Protein AF-A0A4P9Z2D8-F1 (afdb_monomer_lite)

Sequence (102 aa):
LAFQSDSWAAAELACIELRTVFRQTDSGFISILNDIRKGRVTPKAMELLEQCRVPLAERTNSFTGVLPTKLHVTRAQVAEENRSLFEQLPGPTVVYDAIDGP

Radius of gyration: 21.12 Å; chains: 1; bounding box: 39×45×53 Å

Structure (mmCIF, N/CA/C/O backbone):
data_AF-A0A4P9Z2D8-F1
#
_entry.id   AF-A0A4P9Z2D8-F1
#
loop_
_atom_site.group_PDB
_atom_site.id
_atom_site.type_symbol
_atom_site.label_atom_id
_atom_site.label_alt_id
_atom_site.label_comp_id
_atom_site.label_asym_id
_atom_site.label_entity_id
_atom_site.label_seq_id
_atom_site.pdbx_PDB_ins_code
_atom_site.Cartn_x
_atom_site.Cartn_y
_atom_site.Cartn_z
_atom_site.occupancy
_atom_site.B_iso_or_equiv
_atom_site.auth_seq_id
_atom_site.auth_comp_id
_atom_site.auth_asym_id
_atom_site.auth_atom_id
_atom_site.pdbx_PDB_model_num
ATOM 1 N N . LEU A 1 1 ? -0.374 -4.016 -20.212 1.00 77.38 1 LEU A N 1
ATOM 2 C CA . LEU A 1 1 ? 0.293 -3.364 -19.052 1.00 77.38 1 LEU A CA 1
ATOM 3 C C . LEU A 1 1 ? 1.274 -2.319 -19.571 1.00 77.38 1 LEU A C 1
ATOM 5 O O . LEU A 1 1 ? 1.708 -2.464 -20.704 1.00 77.38 1 LEU A O 1
ATOM 9 N N . ALA A 1 2 ? 1.627 -1.294 -18.786 1.00 92.25 2 ALA A N 1
ATOM 10 C CA . ALA A 1 2 ? 2.499 -0.203 -19.253 1.00 92.25 2 ALA A CA 1
ATOM 11 C C . ALA A 1 2 ? 3.806 -0.712 -19.900 1.00 92.25 2 ALA A C 1
ATOM 13 O O . ALA A 1 2 ? 4.100 -0.381 -21.046 1.00 92.25 2 ALA A O 1
ATOM 14 N N . PHE A 1 3 ? 4.505 -1.624 -19.216 1.00 94.06 3 PHE A N 1
ATOM 15 C CA . PHE A 1 3 ? 5.769 -2.224 -19.666 1.00 94.06 3 PHE A CA 1
ATOM 16 C C . PHE A 1 3 ? 5.645 -3.209 -20.846 1.00 94.06 3 PHE A C 1
ATOM 18 O O . PHE A 1 3 ? 6.647 -3.757 -21.287 1.00 94.06 3 PHE A O 1
ATOM 25 N N . GLN A 1 4 ? 4.430 -3.475 -21.333 1.00 96.31 4 GLN A N 1
ATOM 26 C CA . GLN A 1 4 ? 4.168 -4.359 -22.479 1.00 96.31 4 GLN A CA 1
ATOM 27 C C . GLN A 1 4 ? 3.805 -3.581 -23.753 1.00 96.31 4 GLN A C 1
ATOM 29 O O . GLN A 1 4 ? 3.398 -4.194 -24.732 1.00 96.31 4 GLN A O 1
ATOM 34 N N . SER A 1 5 ? 3.856 -2.247 -23.726 1.00 97.06 5 SER A N 1
ATOM 35 C CA . SER A 1 5 ? 3.491 -1.410 -24.874 1.00 97.06 5 SER A CA 1
ATOM 36 C C . SER A 1 5 ? 4.680 -1.152 -25.800 1.00 97.06 5 SER A C 1
ATOM 38 O O . SER A 1 5 ? 5.814 -1.029 -25.335 1.00 97.06 5 SER A O 1
ATOM 40 N N . ASP A 1 6 ? 4.411 -0.977 -27.094 1.00 97.31 6 ASP A N 1
ATOM 41 C CA . ASP A 1 6 ? 5.440 -0.629 -28.085 1.00 97.31 6 ASP A CA 1
ATOM 42 C C . ASP A 1 6 ? 6.117 0.705 -27.757 1.00 97.31 6 ASP A C 1
ATOM 44 O O . ASP A 1 6 ? 7.329 0.847 -27.895 1.00 97.31 6 ASP A O 1
ATOM 48 N N . SER A 1 7 ? 5.353 1.674 -27.243 1.00 97.06 7 SER A N 1
ATOM 49 C CA . SER A 1 7 ? 5.885 2.965 -26.800 1.00 97.06 7 SER A CA 1
ATOM 50 C C . SER A 1 7 ? 6.889 2.822 -25.656 1.00 97.06 7 SER A C 1
ATOM 52 O O . SER A 1 7 ? 7.870 3.556 -25.618 1.00 97.06 7 SER A O 1
ATOM 54 N N . TRP A 1 8 ? 6.674 1.874 -24.736 1.00 96.44 8 TRP A N 1
ATOM 55 C CA . TRP A 1 8 ? 7.631 1.595 -23.663 1.00 96.44 8 TRP A CA 1
ATOM 56 C C . TRP A 1 8 ? 8.931 1.007 -24.214 1.00 96.44 8 TRP A C 1
ATOM 58 O O . TRP A 1 8 ? 10.010 1.399 -23.775 1.00 96.44 8 TRP A O 1
ATOM 68 N N . ALA A 1 9 ? 8.836 0.089 -25.180 1.00 95.62 9 ALA A N 1
ATOM 69 C CA . ALA A 1 9 ? 10.006 -0.499 -25.827 1.00 95.62 9 ALA A CA 1
ATOM 70 C C . ALA A 1 9 ? 10.800 0.552 -26.621 1.00 95.62 9 ALA A C 1
ATOM 72 O O . ALA A 1 9 ? 12.012 0.649 -26.460 1.00 95.62 9 ALA A O 1
ATOM 73 N N . ALA A 1 10 ? 10.110 1.384 -27.405 1.00 97.50 10 ALA A N 1
ATOM 74 C CA . ALA A 1 10 ? 10.718 2.442 -28.211 1.00 97.50 10 ALA A CA 1
ATOM 75 C C . ALA A 1 10 ? 11.365 3.559 -27.375 1.00 97.50 10 ALA A C 1
ATOM 77 O O . ALA A 1 10 ? 12.254 4.252 -27.859 1.00 97.50 10 ALA A O 1
ATOM 78 N N . ALA A 1 11 ? 10.919 3.754 -26.130 1.00 96.81 11 ALA A N 1
ATOM 79 C CA . ALA A 1 11 ? 11.491 4.749 -25.230 1.00 96.81 11 ALA A CA 1
ATOM 80 C C . ALA A 1 11 ? 12.863 4.345 -24.659 1.00 96.81 11 ALA A C 1
ATOM 82 O O . ALA A 1 11 ? 13.516 5.193 -24.054 1.00 96.81 11 ALA A O 1
ATOM 83 N N . GLU A 1 12 ? 13.275 3.076 -24.807 1.00 94.69 12 GLU A N 1
ATOM 84 C CA . GLU A 1 12 ? 14.596 2.556 -24.409 1.00 94.69 12 GLU A CA 1
ATOM 85 C C . GLU A 1 12 ? 15.042 3.009 -23.005 1.00 94.69 12 GLU A C 1
ATOM 87 O O . GLU A 1 12 ? 16.184 3.398 -22.755 1.00 94.69 12 GLU A O 1
ATOM 92 N N . LEU A 1 13 ? 14.099 2.983 -22.059 1.00 95.31 13 LEU A N 1
ATOM 93 C CA . LEU A 1 13 ? 14.309 3.516 -20.718 1.00 95.31 13 LEU A CA 1
ATOM 94 C C . LEU A 1 13 ? 15.375 2.719 -19.956 1.00 95.31 13 LEU A C 1
ATOM 96 O O . LEU A 1 13 ? 15.337 1.487 -19.892 1.00 95.31 13 LEU A O 1
ATOM 100 N N . ALA A 1 14 ? 16.271 3.432 -19.273 1.00 96.19 14 ALA A N 1
ATOM 101 C CA . ALA A 1 14 ? 17.177 2.821 -18.311 1.00 96.19 14 ALA A CA 1
ATOM 102 C C . ALA A 1 14 ? 16.390 2.264 -17.111 1.00 96.19 14 ALA A C 1
ATOM 104 O O . ALA A 1 14 ? 15.610 2.973 -16.473 1.00 96.19 14 ALA A O 1
ATOM 105 N N . CYS A 1 15 ? 16.622 0.994 -16.773 1.00 95.38 15 CYS A N 1
ATOM 106 C CA . CYS A 1 15 ? 15.997 0.350 -15.621 1.00 95.38 15 CYS A CA 1
ATOM 107 C C . CYS A 1 15 ? 16.929 0.410 -14.405 1.00 95.38 15 CYS A C 1
ATOM 109 O O . CYS A 1 15 ? 18.026 -0.148 -14.429 1.00 95.38 15 CYS A O 1
ATOM 111 N N . ILE A 1 16 ? 16.486 1.072 -13.334 1.00 96.94 16 ILE A N 1
ATOM 112 C CA . ILE A 1 16 ? 17.230 1.196 -12.075 1.00 96.94 16 ILE A CA 1
ATOM 113 C C . ILE A 1 16 ? 16.413 0.543 -10.956 1.00 96.94 16 ILE A C 1
ATOM 115 O O . ILE A 1 16 ? 15.292 0.959 -10.669 1.00 96.94 16 ILE A O 1
ATOM 119 N N . GLU A 1 17 ? 16.982 -0.473 -10.303 1.00 95.81 17 GLU A N 1
ATOM 120 C CA . GLU A 1 17 ? 16.362 -1.157 -9.162 1.00 95.81 17 GLU A CA 1
ATOM 121 C C . GLU A 1 17 ? 16.885 -0.585 -7.836 1.00 95.81 17 GLU A C 1
ATOM 123 O O . GLU A 1 17 ? 18.066 -0.715 -7.507 1.00 95.81 17 GLU A O 1
ATOM 128 N N . LEU A 1 18 ? 15.992 -0.008 -7.030 1.00 96.56 18 LEU A N 1
ATOM 129 C CA . LEU A 1 18 ? 16.301 0.361 -5.648 1.00 96.56 18 LEU A CA 1
ATOM 130 C C . LEU A 1 18 ? 16.121 -0.846 -4.724 1.00 96.56 18 LEU A C 1
ATOM 132 O O . LEU A 1 18 ? 15.092 -1.520 -4.758 1.00 96.56 18 LEU A O 1
ATOM 136 N N . ARG A 1 19 ? 17.115 -1.095 -3.866 1.00 94.31 19 ARG A N 1
ATOM 137 C CA . ARG A 1 19 ? 17.135 -2.266 -2.969 1.00 94.31 19 ARG A CA 1
ATOM 138 C C . ARG A 1 19 ? 16.888 -1.939 -1.499 1.00 94.31 19 ARG A C 1
ATOM 140 O O . ARG A 1 19 ? 16.573 -2.838 -0.724 1.00 94.31 19 ARG A O 1
ATOM 147 N N . THR A 1 20 ? 17.013 -0.674 -1.113 1.00 94.44 20 THR A N 1
ATOM 148 C CA . THR A 1 20 ? 16.880 -0.240 0.282 1.00 94.44 20 THR A CA 1
ATOM 149 C C . THR A 1 20 ? 15.429 0.099 0.615 1.00 94.44 20 THR A C 1
ATOM 151 O O . THR A 1 20 ? 14.794 0.886 -0.086 1.00 94.44 20 THR A O 1
ATOM 154 N N . VAL A 1 21 ? 14.912 -0.466 1.710 1.00 95.25 21 VAL A N 1
ATOM 155 C CA . VAL A 1 21 ? 13.584 -0.145 2.252 1.00 95.25 21 VAL A CA 1
ATOM 156 C C . VAL A 1 21 ? 13.725 0.921 3.337 1.00 95.25 21 VAL A C 1
ATOM 158 O O . VAL A 1 21 ? 14.414 0.699 4.325 1.00 95.25 21 VAL A O 1
ATOM 161 N N . PHE A 1 22 ? 13.060 2.065 3.157 1.00 95.25 22 PHE A N 1
ATOM 162 C CA . PHE A 1 22 ? 13.112 3.193 4.102 1.00 95.25 22 PHE A CA 1
ATOM 163 C C . PHE A 1 22 ? 11.872 3.317 4.994 1.00 95.25 22 PHE A C 1
ATOM 165 O O . PHE A 1 22 ? 11.940 3.904 6.067 1.00 95.25 22 PHE A O 1
ATOM 172 N N . ARG A 1 23 ? 10.719 2.798 4.551 1.00 94.81 23 ARG A N 1
ATOM 173 C CA . ARG A 1 23 ? 9.436 2.974 5.255 1.00 94.81 23 ARG A CA 1
ATOM 174 C C . ARG A 1 23 ? 9.373 2.180 6.560 1.00 94.81 23 ARG A C 1
ATOM 176 O O . ARG A 1 23 ? 8.749 2.631 7.513 1.00 94.81 23 ARG A O 1
ATOM 183 N N . GLN A 1 24 ? 9.971 0.995 6.582 1.00 93.44 24 GLN A N 1
ATOM 184 C CA . GLN A 1 24 ? 10.013 0.113 7.741 1.00 93.44 24 GLN A CA 1
ATOM 185 C C . GLN A 1 24 ? 11.452 -0.013 8.224 1.00 93.44 24 GLN A C 1
ATOM 187 O O . GLN A 1 24 ? 12.356 -0.189 7.413 1.00 93.44 24 GLN A O 1
ATOM 192 N N . THR A 1 25 ? 11.652 0.053 9.536 1.00 92.94 25 THR A N 1
ATOM 193 C CA . THR A 1 25 ? 12.965 -0.133 10.171 1.00 92.94 25 THR A CA 1
ATOM 194 C C . THR A 1 25 ? 13.166 -1.557 10.691 1.00 92.94 25 THR A C 1
ATOM 196 O O . THR A 1 25 ? 14.304 -2.004 10.810 1.00 92.94 25 THR A O 1
ATOM 199 N N . ASP A 1 26 ? 12.080 -2.289 10.967 1.00 92.94 26 ASP A N 1
ATOM 200 C CA . ASP A 1 26 ? 12.141 -3.670 11.447 1.00 92.94 26 ASP A CA 1
ATOM 201 C C . ASP A 1 26 ? 12.561 -4.641 10.333 1.00 92.94 26 ASP A C 1
ATOM 203 O O . ASP A 1 26 ? 11.854 -4.840 9.340 1.00 92.94 26 ASP A O 1
ATOM 207 N N . SER A 1 27 ? 13.724 -5.267 10.507 1.00 90.62 27 SER A N 1
ATOM 208 C CA . SER A 1 27 ? 14.328 -6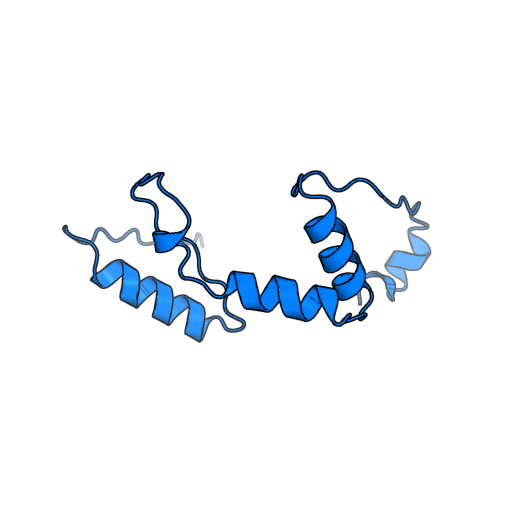.148 9.505 1.00 90.62 27 SER A CA 1
ATOM 209 C C . SER A 1 27 ? 13.526 -7.434 9.279 1.00 90.62 27 SER A C 1
ATOM 211 O O . SER A 1 27 ? 13.477 -7.937 8.151 1.00 90.62 27 SER A O 1
ATOM 213 N N . GLY A 1 28 ? 12.847 -7.944 10.313 1.00 90.69 28 GLY A N 1
ATOM 214 C CA . GLY A 1 28 ? 11.964 -9.105 10.209 1.00 90.69 28 GLY A CA 1
ATOM 215 C C . GLY A 1 28 ? 10.774 -8.829 9.291 1.00 90.69 28 GLY A C 1
ATOM 216 O O . GLY A 1 28 ? 10.495 -9.604 8.372 1.00 90.69 28 GLY A O 1
ATOM 217 N N . PHE A 1 29 ? 10.127 -7.683 9.483 1.00 91.88 29 PHE A N 1
ATOM 218 C CA . PHE A 1 29 ? 8.994 -7.230 8.692 1.00 91.88 29 PHE A CA 1
ATOM 219 C C . PHE A 1 29 ? 9.399 -6.904 7.253 1.00 91.88 29 PHE A C 1
ATOM 221 O O . PHE A 1 29 ? 8.722 -7.325 6.315 1.00 91.88 29 PHE A O 1
ATOM 228 N N . ILE A 1 30 ? 10.551 -6.252 7.051 1.00 94.25 30 ILE A N 1
ATOM 229 C CA . ILE A 1 30 ? 11.116 -6.011 5.713 1.00 94.25 30 ILE A CA 1
ATOM 230 C C . ILE A 1 30 ? 11.314 -7.330 4.955 1.00 94.25 30 ILE A C 1
ATOM 232 O O . ILE A 1 30 ? 10.993 -7.414 3.766 1.00 94.25 30 ILE A O 1
ATOM 236 N N . SER A 1 31 ? 11.834 -8.364 5.623 1.00 93.06 31 SER A N 1
ATOM 237 C CA . SER A 1 31 ? 12.046 -9.678 5.007 1.00 93.06 31 SER A CA 1
ATOM 238 C C . SER A 1 31 ? 10.728 -10.307 4.556 1.00 93.06 31 SER A C 1
ATOM 240 O O . SER A 1 31 ? 10.605 -10.724 3.406 1.00 93.06 31 SER A O 1
ATOM 242 N N . ILE A 1 32 ? 9.730 -10.341 5.441 1.00 94.75 32 ILE A N 1
ATOM 243 C CA . ILE A 1 32 ? 8.426 -10.953 5.162 1.00 94.75 32 ILE A CA 1
ATOM 244 C C . ILE A 1 32 ? 7.681 -10.207 4.050 1.00 94.75 32 ILE A C 1
ATOM 246 O O . ILE A 1 32 ? 7.166 -10.839 3.129 1.00 94.75 32 ILE A O 1
ATOM 250 N N . LEU A 1 33 ? 7.672 -8.870 4.067 1.00 94.31 33 LEU A N 1
ATOM 251 C CA . LEU A 1 33 ? 7.043 -8.075 3.006 1.00 94.31 33 LEU A CA 1
ATOM 252 C C . LEU A 1 33 ? 7.710 -8.307 1.641 1.00 94.31 33 LEU A C 1
ATOM 254 O O . LEU A 1 33 ? 7.026 -8.370 0.618 1.00 94.31 33 LEU A O 1
ATOM 258 N N . ASN A 1 34 ? 9.034 -8.482 1.608 1.00 94.12 34 ASN A N 1
ATOM 259 C CA . ASN A 1 34 ? 9.753 -8.824 0.381 1.00 94.12 34 ASN A CA 1
ATOM 260 C C . ASN A 1 34 ? 9.441 -10.236 -0.131 1.00 94.12 34 ASN A C 1
ATOM 262 O O . ASN A 1 34 ? 9.432 -10.442 -1.347 1.00 94.12 34 ASN A O 1
ATOM 266 N N . ASP A 1 35 ? 9.192 -11.197 0.757 1.00 94.31 35 ASP A N 1
ATOM 267 C CA . ASP A 1 35 ? 8.749 -12.537 0.371 1.00 94.31 35 ASP A CA 1
ATOM 268 C C . ASP A 1 35 ? 7.331 -12.514 -0.203 1.00 94.31 35 ASP A C 1
ATOM 270 O O . ASP A 1 35 ? 7.119 -13.031 -1.303 1.00 94.31 35 ASP A O 1
ATOM 274 N N . ILE A 1 36 ? 6.402 -11.814 0.453 1.00 94.38 36 ILE A N 1
ATOM 275 C CA . ILE A 1 36 ? 5.025 -11.632 -0.029 1.00 94.38 36 ILE A CA 1
ATOM 276 C C . ILE A 1 36 ? 5.017 -10.954 -1.404 1.00 94.38 36 ILE A C 1
ATOM 278 O O . ILE A 1 36 ? 4.332 -11.420 -2.312 1.00 94.38 36 ILE A O 1
ATOM 282 N N . ARG A 1 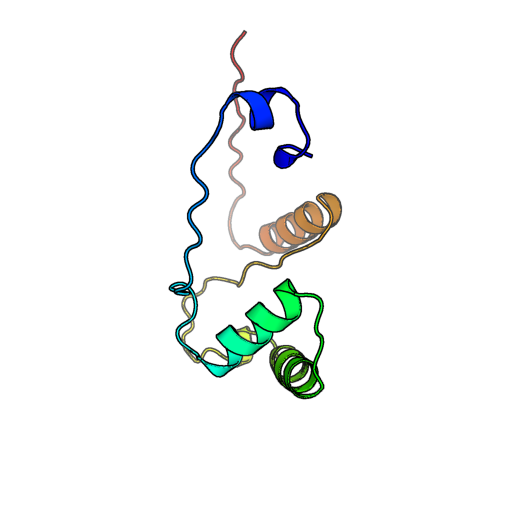37 ? 5.842 -9.915 -1.611 1.00 94.81 37 ARG A N 1
ATOM 283 C CA . ARG A 1 37 ? 6.013 -9.248 -2.917 1.00 94.81 37 ARG A CA 1
ATOM 284 C C . ARG A 1 37 ? 6.407 -10.222 -4.033 1.00 94.81 37 ARG A C 1
ATOM 286 O O . ARG A 1 37 ? 6.049 -10.009 -5.186 1.00 94.81 37 ARG A O 1
ATOM 293 N N . LYS A 1 38 ? 7.161 -11.272 -3.698 1.00 95.25 38 LYS A N 1
ATOM 294 C CA . LYS A 1 38 ? 7.609 -12.325 -4.623 1.00 95.25 38 LYS A CA 1
ATOM 295 C C . LYS A 1 38 ? 6.638 -13.513 -4.691 1.00 95.25 38 LYS A C 1
ATOM 297 O O . LYS A 1 38 ? 6.971 -14.517 -5.310 1.00 95.25 38 LYS A O 1
ATOM 302 N N . GLY A 1 39 ? 5.475 -13.428 -4.041 1.00 94.62 39 GLY A N 1
ATOM 303 C CA . GLY A 1 39 ? 4.487 -14.506 -3.979 1.00 94.62 39 GLY A CA 1
ATOM 304 C C . GLY A 1 39 ? 4.875 -15.662 -3.053 1.00 94.62 39 GLY A C 1
ATOM 305 O O . GLY A 1 39 ? 4.327 -16.753 -3.180 1.00 94.62 39 GLY A O 1
ATOM 306 N N . ARG A 1 40 ? 5.826 -15.460 -2.132 1.00 95.19 40 ARG A N 1
ATOM 307 C CA . ARG A 1 40 ? 6.270 -16.482 -1.175 1.00 95.19 40 ARG A CA 1
ATOM 308 C C . ARG A 1 40 ? 5.632 -16.238 0.185 1.00 95.19 40 ARG A C 1
ATOM 310 O O . ARG A 1 40 ? 5.907 -15.230 0.829 1.00 95.19 40 ARG A O 1
ATOM 317 N N . VAL A 1 41 ? 4.817 -17.185 0.640 1.00 90.94 41 VAL A N 1
ATOM 318 C CA . VAL A 1 41 ? 4.195 -17.147 1.969 1.00 90.94 41 VAL A CA 1
ATOM 319 C C . VAL A 1 41 ? 4.858 -18.204 2.843 1.00 90.94 41 VAL A C 1
ATOM 321 O O . VAL A 1 41 ? 4.607 -19.397 2.697 1.00 90.94 41 VAL A O 1
ATOM 324 N N . THR A 1 42 ? 5.761 -17.767 3.719 1.00 91.06 42 THR A N 1
ATOM 325 C CA . THR A 1 42 ? 6.471 -18.663 4.640 1.00 91.06 42 THR A CA 1
ATOM 326 C C . THR A 1 42 ? 5.662 -18.866 5.928 1.00 91.06 42 THR A C 1
ATOM 328 O O . THR A 1 42 ? 4.885 -17.986 6.303 1.00 91.06 42 THR A O 1
ATOM 331 N N . PRO A 1 43 ? 5.858 -19.973 6.668 1.00 93.00 43 PRO A N 1
ATOM 332 C CA . PRO A 1 43 ? 5.214 -20.159 7.972 1.00 93.00 43 PRO A CA 1
ATOM 333 C C . PRO A 1 43 ? 5.497 -19.003 8.944 1.00 93.00 43 PRO A C 1
ATOM 335 O O . PRO A 1 43 ? 4.593 -18.520 9.615 1.00 93.00 43 PRO A O 1
ATOM 338 N N . LYS A 1 44 ? 6.732 -18.485 8.930 1.00 88.00 44 LYS A N 1
ATOM 339 C CA . LYS A 1 44 ? 7.145 -17.316 9.718 1.00 88.00 44 LYS A CA 1
ATOM 340 C C . LYS A 1 44 ? 6.389 -16.042 9.325 1.00 88.00 44 LYS A C 1
ATOM 342 O O . LYS A 1 44 ? 6.052 -15.240 10.190 1.00 88.00 44 LYS A O 1
ATOM 347 N N . ALA A 1 45 ? 6.126 -15.845 8.030 1.00 90.50 45 ALA A N 1
ATOM 348 C CA . ALA A 1 45 ? 5.307 -14.731 7.562 1.00 90.50 45 ALA A CA 1
ATOM 349 C C . ALA A 1 45 ? 3.877 -14.830 8.106 1.00 90.50 45 ALA A C 1
ATOM 351 O O . ALA A 1 45 ? 3.354 -13.842 8.609 1.00 90.50 45 ALA A O 1
ATOM 352 N N . MET A 1 46 ? 3.274 -16.020 8.050 1.00 92.69 46 MET A N 1
ATOM 353 C CA . MET A 1 46 ? 1.924 -16.255 8.569 1.00 92.69 46 MET A CA 1
ATOM 354 C C . MET A 1 46 ? 1.833 -16.021 10.076 1.00 92.69 46 MET A C 1
ATOM 356 O O . MET A 1 46 ? 0.931 -15.322 10.524 1.00 92.69 46 MET A O 1
ATOM 360 N N . GLU A 1 47 ? 2.782 -16.554 10.846 1.00 91.88 47 GLU A N 1
ATOM 361 C CA . GLU A 1 47 ? 2.834 -16.368 12.297 1.00 91.88 47 GLU A CA 1
ATOM 362 C C . GLU A 1 47 ? 2.908 -14.883 12.674 1.00 91.88 47 GLU A C 1
ATOM 364 O O . GLU A 1 47 ? 2.138 -14.411 13.510 1.00 91.88 47 GLU A O 1
ATOM 369 N N . LEU A 1 48 ? 3.786 -14.122 12.014 1.00 89.06 48 LEU A N 1
ATOM 370 C CA . LEU A 1 48 ? 3.925 -12.696 12.292 1.00 89.06 48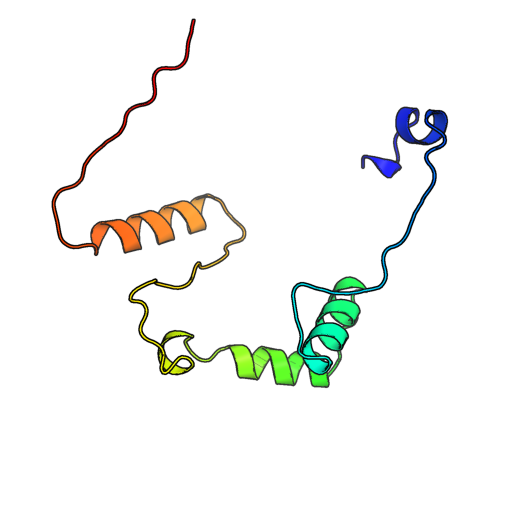 LEU A CA 1
ATOM 371 C C . LEU A 1 48 ? 2.670 -11.909 11.889 1.00 89.06 48 LEU A C 1
ATOM 373 O O . LEU A 1 48 ? 2.234 -11.032 12.631 1.00 89.06 48 LEU A O 1
ATOM 377 N N . LEU A 1 49 ? 2.065 -12.220 10.738 1.00 90.25 49 LEU A N 1
ATOM 378 C CA . LEU A 1 49 ? 0.827 -11.567 10.302 1.00 90.25 49 LEU A CA 1
ATOM 379 C C . LEU A 1 49 ? -0.343 -11.857 11.250 1.00 90.25 49 LEU A C 1
ATOM 381 O O . LEU A 1 49 ? -1.145 -10.961 11.510 1.00 90.25 49 LEU A O 1
ATOM 385 N N . GLU A 1 50 ? -0.424 -13.065 11.808 1.00 91.25 50 GLU A N 1
ATOM 386 C CA . GLU A 1 50 ? -1.454 -13.416 12.789 1.00 91.25 50 GLU A CA 1
ATOM 387 C C . GLU A 1 50 ? -1.293 -12.595 14.078 1.00 91.25 50 GLU A C 1
ATOM 389 O O . GLU A 1 50 ? -2.269 -12.060 14.606 1.00 91.25 50 GLU A O 1
ATOM 394 N N . GLN A 1 51 ? -0.054 -12.373 14.529 1.00 88.12 51 GLN A N 1
ATOM 395 C CA . GLN A 1 51 ? 0.231 -11.499 15.673 1.00 88.12 51 GLN A CA 1
ATOM 396 C C . GLN A 1 51 ? -0.202 -10.042 15.430 1.00 88.12 51 GLN A C 1
ATOM 398 O O . GLN A 1 51 ? -0.484 -9.316 16.387 1.00 88.12 51 GLN A O 1
ATOM 403 N N . CYS A 1 52 ? -0.283 -9.593 14.173 1.00 87.44 52 CYS A N 1
ATOM 404 C CA . CYS A 1 52 ? -0.742 -8.249 13.814 1.00 87.44 52 CYS A CA 1
ATOM 405 C C . CYS A 1 52 ? -2.267 -8.061 13.890 1.00 87.44 52 CYS A C 1
ATOM 407 O O . CYS A 1 52 ? -2.725 -6.933 13.729 1.00 87.44 52 CYS A O 1
ATOM 409 N N . ARG A 1 53 ? -3.062 -9.110 14.144 1.00 85.94 53 ARG A N 1
ATOM 410 C CA . ARG A 1 53 ? -4.537 -9.015 14.190 1.00 85.94 53 ARG A CA 1
ATOM 411 C C . ARG A 1 53 ? -5.093 -8.338 15.445 1.00 85.94 53 ARG A C 1
ATOM 413 O O . ARG A 1 53 ? -6.293 -8.082 15.510 1.00 85.94 53 ARG A O 1
ATOM 420 N N . VAL A 1 54 ? -4.243 -8.048 16.427 1.00 77.69 54 VAL A N 1
ATOM 421 C CA . VAL A 1 54 ? -4.626 -7.336 17.656 1.00 77.69 54 VAL A CA 1
ATOM 422 C C . VAL A 1 54 ? -5.072 -5.904 17.316 1.00 77.69 54 VAL A C 1
ATOM 424 O O . VAL A 1 54 ? -4.375 -5.240 16.540 1.00 77.69 54 VAL A O 1
ATOM 427 N N . PRO A 1 55 ? -6.184 -5.395 17.889 1.00 73.81 55 PRO A N 1
ATOM 428 C CA . PRO A 1 55 ? -6.631 -4.026 17.664 1.00 73.81 55 PRO A CA 1
ATOM 429 C C . PRO A 1 55 ? -5.514 -3.011 17.923 1.00 73.81 55 PRO A C 1
ATOM 431 O O . PRO A 1 55 ? -4.877 -3.006 18.974 1.00 73.81 55 PRO A O 1
ATOM 434 N N . LEU A 1 56 ? -5.275 -2.117 16.962 1.00 72.81 56 LEU A N 1
ATOM 435 C CA . LEU A 1 56 ? -4.211 -1.108 17.055 1.00 72.81 56 LEU A CA 1
ATOM 436 C C . LEU A 1 56 ? -4.362 -0.199 18.285 1.00 72.81 56 LEU A C 1
ATOM 438 O O . LEU A 1 56 ? -3.355 0.195 18.867 1.00 72.81 56 LEU A O 1
ATOM 442 N N . ALA A 1 57 ? -5.603 0.060 18.715 1.00 62.66 57 ALA A N 1
ATOM 443 C CA . ALA A 1 57 ? -5.911 0.815 19.929 1.00 62.66 57 ALA A CA 1
ATOM 444 C C . ALA A 1 57 ? -5.320 0.184 21.205 1.00 62.66 57 ALA A C 1
ATOM 446 O O . ALA A 1 57 ? -4.999 0.901 22.145 1.00 62.66 57 ALA A O 1
ATOM 447 N N . GLU A 1 58 ? -5.126 -1.137 21.226 1.00 58.03 58 GLU A N 1
ATOM 448 C CA . GLU A 1 58 ? -4.539 -1.871 22.355 1.00 58.03 58 GLU A CA 1
ATOM 449 C C . GLU A 1 58 ? -3.002 -1.910 22.294 1.00 58.03 58 GLU A C 1
ATOM 451 O O . GLU A 1 58 ? -2.344 -2.223 23.284 1.00 58.03 58 GLU A O 1
ATOM 456 N N . ARG A 1 59 ? -2.405 -1.597 21.135 1.00 55.44 59 ARG A N 1
ATOM 457 C CA . ARG A 1 59 ? -0.954 -1.701 20.904 1.00 55.44 59 ARG A CA 1
ATOM 458 C C . ARG A 1 59 ? -0.188 -0.408 21.150 1.00 55.44 59 ARG A C 1
ATOM 460 O O . ARG A 1 59 ? 1.019 -0.455 21.384 1.00 55.44 59 ARG A O 1
ATOM 467 N N . THR A 1 60 ? -0.847 0.743 21.087 1.00 54.25 60 THR A N 1
ATOM 468 C CA . THR A 1 60 ? -0.200 2.041 21.291 1.00 54.25 60 THR A CA 1
ATOM 469 C C . THR A 1 60 ? -0.631 2.648 22.622 1.00 54.25 60 THR A C 1
ATOM 471 O O . THR A 1 60 ? -1.707 3.227 22.714 1.00 54.25 60 THR A O 1
ATOM 474 N N . ASN A 1 61 ? 0.262 2.656 23.619 1.00 50.75 61 ASN A N 1
ATOM 475 C CA . ASN A 1 61 ? 0.145 3.493 24.833 1.00 50.75 61 ASN A CA 1
ATOM 476 C C . ASN A 1 61 ? 0.256 5.012 24.536 1.00 50.75 61 ASN A C 1
ATOM 478 O O . ASN A 1 61 ? 0.493 5.819 25.431 1.00 50.75 61 ASN A O 1
ATOM 482 N N . SER A 1 62 ? 0.137 5.411 23.268 1.00 51.53 62 SER A N 1
ATOM 483 C CA . SER A 1 62 ? 0.249 6.778 22.772 1.00 51.53 62 SER A CA 1
ATOM 484 C C . SER A 1 62 ? -1.092 7.159 22.158 1.00 51.53 62 SER A C 1
ATOM 486 O O . SER A 1 62 ? -1.380 6.883 20.996 1.00 51.53 62 SER A O 1
ATOM 488 N N . PHE A 1 63 ? -1.951 7.735 22.991 1.00 51.12 63 PHE A N 1
ATOM 489 C CA . PHE A 1 63 ? -3.274 8.197 22.598 1.00 51.12 63 PHE A CA 1
ATOM 490 C C . PHE A 1 63 ? -3.129 9.571 21.928 1.00 51.12 63 PHE A C 1
ATOM 492 O O . PHE A 1 63 ? -3.196 10.603 22.588 1.00 51.12 63 PHE A O 1
ATOM 499 N N . THR A 1 64 ? -2.880 9.609 20.617 1.00 62.16 64 THR A N 1
ATOM 500 C CA . THR A 1 64 ? -2.883 10.877 19.856 1.00 62.16 64 THR A CA 1
ATOM 501 C C . THR A 1 64 ? -4.297 11.326 19.469 1.00 62.16 64 THR A C 1
ATOM 503 O O . THR A 1 64 ? -4.458 12.380 18.864 1.00 62.16 64 THR A O 1
ATOM 506 N N . GLY A 1 65 ? -5.328 10.531 19.792 1.00 68.81 65 GLY A N 1
ATOM 507 C CA . GLY A 1 65 ? -6.718 10.778 19.392 1.00 68.81 65 GLY A CA 1
ATOM 508 C C . GLY A 1 65 ? -7.003 10.511 17.908 1.00 68.81 65 GLY A C 1
ATOM 509 O O . GLY A 1 65 ? -8.145 10.640 17.477 1.00 68.81 65 GLY A O 1
ATOM 510 N N . VAL A 1 66 ? -5.994 10.114 17.124 1.00 78.62 66 VAL A N 1
ATOM 511 C CA . VAL A 1 66 ? -6.142 9.798 15.699 1.00 78.62 66 VAL A CA 1
ATOM 512 C C . VAL A 1 66 ? -6.479 8.320 15.533 1.00 78.62 66 VAL A C 1
ATOM 514 O O . VAL A 1 66 ? -5.689 7.447 15.897 1.00 78.62 66 VAL A O 1
ATOM 517 N N . LEU A 1 67 ? -7.647 8.036 14.956 1.00 82.25 67 LEU A N 1
ATOM 518 C CA . LEU A 1 67 ? -8.046 6.672 14.621 1.00 82.25 67 LEU A CA 1
ATOM 519 C C . LEU A 1 67 ? -7.213 6.132 13.440 1.00 82.25 67 LEU A C 1
ATOM 521 O O . LEU A 1 67 ? -6.980 6.861 12.472 1.00 82.25 67 LEU A O 1
ATOM 525 N N . PRO A 1 68 ? -6.778 4.859 13.476 1.00 85.44 68 PRO A N 1
ATOM 526 C CA . PRO A 1 68 ? -6.067 4.247 12.360 1.00 85.44 68 PRO A CA 1
ATOM 527 C C . PRO A 1 68 ? -6.923 4.144 11.093 1.00 85.44 68 PRO A C 1
ATOM 529 O O . PRO A 1 68 ? -8.101 3.793 11.146 1.00 85.44 68 PRO A O 1
ATOM 532 N N . THR A 1 69 ? -6.304 4.355 9.931 1.00 89.12 69 THR A N 1
ATOM 533 C CA . THR A 1 69 ? -6.948 4.132 8.630 1.00 89.12 69 THR A CA 1
ATOM 534 C C . THR A 1 69 ? -7.131 2.639 8.356 1.00 89.12 69 THR A C 1
ATOM 536 O O . THR A 1 69 ? -6.167 1.872 8.413 1.00 89.12 69 THR A O 1
ATOM 539 N N . LYS A 1 70 ? -8.347 2.229 7.981 1.00 91.31 70 LYS A N 1
ATOM 540 C CA . LYS A 1 70 ? -8.625 0.879 7.472 1.00 91.31 70 LYS A CA 1
A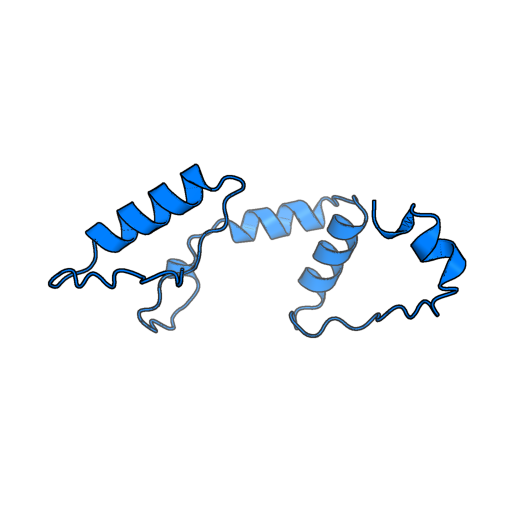TOM 541 C C . LYS A 1 70 ? -8.570 0.853 5.947 1.00 91.31 70 LYS A C 1
ATOM 543 O O . LYS A 1 70 ? -9.085 1.744 5.276 1.00 91.31 70 LYS A O 1
ATOM 548 N N . LEU A 1 71 ? -7.931 -0.177 5.397 1.00 94.88 71 LEU A N 1
ATOM 549 C CA . LEU A 1 71 ? -7.801 -0.375 3.954 1.00 94.88 71 LEU A CA 1
ATOM 550 C C . LEU A 1 71 ? -8.792 -1.444 3.491 1.00 94.88 71 LEU A C 1
ATOM 552 O O . LEU A 1 71 ? -8.807 -2.550 4.027 1.00 94.88 71 LEU A O 1
ATOM 556 N N . HIS A 1 72 ? -9.583 -1.125 2.466 1.00 97.06 72 HIS A N 1
ATOM 557 C CA . HIS A 1 72 ? -10.540 -2.045 1.851 1.00 97.06 72 HIS A CA 1
ATOM 558 C C . HIS A 1 72 ? -10.297 -2.170 0.347 1.00 97.06 72 HIS A C 1
ATOM 560 O O . HIS A 1 72 ? -9.738 -1.277 -0.287 1.00 97.06 72 HIS A O 1
ATOM 566 N N . VAL A 1 73 ? -10.747 -3.287 -0.228 1.00 97.50 73 VAL A N 1
ATOM 567 C CA . VAL A 1 73 ? -10.567 -3.587 -1.657 1.00 97.50 73 VAL A CA 1
ATOM 568 C C . VAL A 1 73 ? -11.519 -2.762 -2.527 1.00 97.50 73 VAL A C 1
ATOM 570 O O . VAL A 1 73 ? -11.169 -2.390 -3.644 1.00 97.50 73 VAL A O 1
ATOM 573 N N . THR A 1 74 ? -12.726 -2.465 -2.033 1.00 98.00 74 THR A N 1
ATOM 574 C CA . THR A 1 74 ? -13.769 -1.795 -2.824 1.00 98.00 74 THR A CA 1
ATOM 575 C C . THR A 1 74 ? -14.079 -0.392 -2.318 1.00 98.00 74 THR A C 1
ATOM 577 O O . THR A 1 74 ? -14.075 -0.122 -1.117 1.00 98.00 74 THR A O 1
ATOM 580 N N . ARG A 1 75 ? -14.444 0.501 -3.247 1.00 97.81 75 ARG A N 1
ATOM 581 C CA . ARG A 1 75 ? -14.895 1.866 -2.925 1.00 97.81 75 ARG A CA 1
ATOM 582 C C . ARG A 1 75 ? -16.134 1.874 -2.031 1.00 97.81 75 ARG A C 1
ATOM 584 O O . ARG A 1 75 ? -16.243 2.745 -1.181 1.00 97.81 75 ARG A O 1
ATOM 591 N N . ALA A 1 76 ? -17.039 0.911 -2.212 1.00 98.25 76 ALA A N 1
ATOM 592 C CA . ALA A 1 76 ? -18.247 0.788 -1.400 1.00 98.25 76 ALA A CA 1
ATOM 593 C C . ALA A 1 76 ? -17.909 0.535 0.078 1.00 98.25 76 ALA A C 1
ATOM 595 O O . ALA A 1 76 ? -18.438 1.222 0.942 1.00 98.25 76 ALA A O 1
ATOM 596 N N . GLN A 1 77 ? -16.972 -0.379 0.358 1.00 98.06 77 GLN A N 1
ATOM 597 C CA . GLN A 1 77 ? -16.501 -0.639 1.723 1.00 98.06 77 GLN A CA 1
ATOM 598 C C . GLN A 1 77 ? -15.803 0.580 2.334 1.00 98.06 77 GLN A C 1
ATOM 600 O O . GLN A 1 77 ? -16.045 0.899 3.490 1.00 98.06 77 GLN A O 1
ATOM 605 N N . VAL A 1 78 ? -14.978 1.289 1.553 1.00 97.44 78 VAL A N 1
ATOM 606 C CA . VAL A 1 78 ? -14.331 2.529 2.018 1.00 97.44 78 VAL A CA 1
ATOM 607 C C . VAL A 1 78 ? -15.366 3.611 2.341 1.00 97.44 78 VAL A C 1
ATOM 609 O O . VAL A 1 78 ? -15.261 4.267 3.371 1.00 97.44 78 VAL A O 1
ATOM 612 N N . ALA A 1 79 ? -16.363 3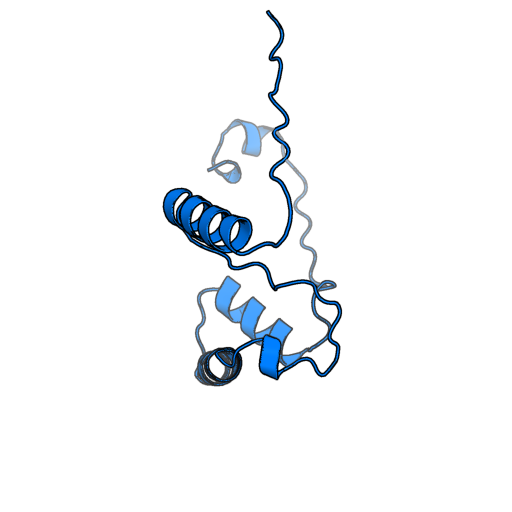.807 1.474 1.00 97.62 79 ALA A N 1
ATOM 613 C CA . ALA A 1 79 ? -17.404 4.812 1.676 1.00 97.62 79 ALA A CA 1
ATOM 614 C C . ALA A 1 79 ? -18.266 4.505 2.908 1.00 97.62 79 ALA A C 1
ATOM 616 O O . ALA A 1 79 ? -18.577 5.418 3.667 1.00 97.62 79 ALA A O 1
ATOM 617 N N . GLU A 1 80 ? -18.614 3.232 3.113 1.00 97.94 80 GLU A N 1
ATOM 618 C CA . GLU A 1 80 ? -19.350 2.774 4.292 1.00 97.94 80 GLU A CA 1
ATOM 619 C C . GLU A 1 80 ? -18.555 3.015 5.580 1.00 97.94 80 GLU A C 1
ATOM 621 O O . GLU A 1 80 ? -19.058 3.673 6.484 1.00 97.94 80 GLU A O 1
ATOM 626 N N . GLU A 1 81 ? -17.299 2.557 5.644 1.00 96.31 81 GLU A N 1
ATOM 627 C CA . GLU A 1 81 ? -16.444 2.725 6.827 1.00 96.31 81 GLU A CA 1
ATOM 628 C C . GLU A 1 81 ? -16.236 4.210 7.160 1.00 96.31 81 GLU A C 1
ATOM 630 O O . GLU A 1 81 ? -16.413 4.621 8.306 1.00 96.31 81 GLU A O 1
ATOM 635 N N . ASN A 1 82 ? -15.923 5.040 6.159 1.00 96.38 82 ASN A N 1
ATOM 636 C CA . ASN A 1 82 ? -15.706 6.470 6.374 1.00 96.38 82 ASN A CA 1
ATOM 637 C C . ASN A 1 82 ? -16.980 7.191 6.830 1.00 96.38 82 ASN A C 1
ATOM 639 O O . ASN A 1 82 ? -16.905 8.022 7.731 1.00 96.38 82 ASN A O 1
ATOM 643 N N . ARG A 1 83 ? -18.142 6.886 6.232 1.00 96.50 83 ARG A N 1
ATOM 644 C CA . ARG A 1 83 ? -19.427 7.468 6.650 1.00 96.50 83 ARG A CA 1
ATOM 645 C C . ARG A 1 83 ? -19.775 7.040 8.072 1.00 96.50 83 ARG A C 1
ATOM 647 O O . ARG A 1 83 ? -20.066 7.897 8.898 1.00 96.50 83 ARG A O 1
ATOM 654 N N . SER A 1 84 ? -19.674 5.744 8.361 1.00 95.81 84 SER A N 1
ATOM 655 C CA . SER A 1 84 ? -19.966 5.183 9.680 1.00 95.81 84 SER A CA 1
ATOM 656 C C . SER A 1 84 ? -19.110 5.828 10.774 1.00 95.81 84 SER A C 1
ATOM 658 O O . SER A 1 84 ? -19.631 6.185 11.829 1.00 95.81 84 SER A O 1
ATOM 660 N N . LEU A 1 85 ? -17.808 6.025 10.533 1.00 92.88 85 LEU A N 1
ATOM 661 C CA . LEU A 1 85 ? -16.922 6.699 11.487 1.00 92.88 85 LEU A CA 1
ATOM 662 C C . LEU A 1 85 ? -17.185 8.209 11.579 1.00 92.88 85 LEU A C 1
ATOM 664 O O . LEU A 1 85 ? -17.088 8.762 12.670 1.00 92.88 85 LEU A O 1
ATOM 668 N N . PHE A 1 86 ? -17.533 8.873 10.472 1.00 94.31 86 PHE A N 1
ATOM 669 C CA . PHE A 1 86 ? -17.886 10.295 10.463 1.00 94.31 86 PHE A CA 1
ATOM 670 C C . PHE A 1 86 ? -19.152 10.579 11.283 1.00 94.31 86 PHE A C 1
ATOM 672 O O . PHE A 1 86 ? -19.163 11.509 12.081 1.00 94.31 86 PHE A O 1
ATOM 679 N N . GLU A 1 87 ? -20.188 9.749 11.144 1.00 95.38 87 GLU A N 1
ATOM 680 C CA . GLU A 1 87 ? -21.457 9.874 11.880 1.00 95.38 87 GLU A CA 1
ATOM 681 C C . GLU A 1 87 ? -21.299 9.688 13.399 1.00 95.38 87 GLU A C 1
ATOM 683 O O . GLU A 1 87 ? -22.132 10.154 14.173 1.00 95.38 87 GLU A O 1
ATOM 688 N N . GLN A 1 88 ? -20.221 9.032 13.839 1.00 92.81 88 GLN A N 1
ATOM 689 C CA . GLN A 1 88 ? -19.880 8.871 15.256 1.00 92.81 88 GLN A CA 1
ATOM 690 C C . GLN A 1 88 ? -19.132 10.080 15.838 1.00 92.81 88 GLN A C 1
ATOM 692 O O . GLN A 1 88 ? -18.956 10.154 17.057 1.00 92.81 88 GLN A O 1
ATOM 697 N N . LEU A 1 89 ? -18.660 11.015 15.003 1.00 91.75 89 LEU A N 1
ATOM 698 C CA . LEU A 1 89 ? -17.927 12.185 15.479 1.00 91.75 89 LEU A CA 1
ATOM 699 C C . LEU A 1 89 ? -18.870 13.171 16.187 1.00 91.75 89 LEU A C 1
ATOM 701 O O . LEU A 1 89 ? -19.963 13.455 15.697 1.00 91.75 89 LEU A O 1
ATOM 705 N N . PRO A 1 90 ? -18.449 13.752 17.323 1.00 93.19 90 PRO A N 1
ATOM 706 C CA . PRO A 1 90 ? -19.211 14.810 17.964 1.00 93.19 90 PRO A CA 1
ATOM 707 C C . PRO A 1 90 ? -19.095 16.118 17.169 1.00 93.19 90 PRO A C 1
ATOM 709 O O . PRO A 1 90 ? -18.021 16.477 16.690 1.00 93.19 90 PRO A O 1
ATOM 712 N N . GLY A 1 91 ? -20.184 16.885 17.116 1.00 94.75 91 GLY A N 1
ATOM 713 C CA . GLY A 1 91 ? -20.205 18.232 16.543 1.00 94.75 91 GLY A CA 1
ATOM 714 C C . GLY A 1 91 ? -21.058 18.359 15.277 1.00 94.75 91 GLY A C 1
ATOM 715 O O . GLY A 1 91 ? -21.593 17.373 14.772 1.00 94.75 91 GLY A O 1
ATOM 716 N N . PRO A 1 92 ? -21.253 19.594 14.786 1.00 95.81 92 PRO A N 1
ATOM 717 C CA . PRO A 1 92 ? -22.055 19.839 13.597 1.00 95.81 92 PRO A CA 1
ATOM 718 C C . PRO A 1 92 ? -21.312 19.420 12.323 1.00 95.81 92 PRO A C 1
ATOM 720 O O . PRO A 1 92 ? -20.106 19.622 12.189 1.00 95.81 92 PRO A O 1
ATOM 723 N N . THR A 1 93 ? -22.057 18.894 11.350 1.00 96.75 93 THR A N 1
ATOM 724 C CA . THR A 1 93 ? -21.540 18.642 9.999 1.00 96.75 93 THR A CA 1
ATOM 725 C C . THR A 1 93 ? -21.378 19.957 9.242 1.00 96.75 93 THR A C 1
ATOM 727 O O . THR A 1 93 ? -22.294 20.778 9.213 1.00 96.75 93 THR A O 1
ATOM 730 N N . VAL A 1 94 ? -20.230 20.128 8.584 1.00 97.12 94 VAL A N 1
ATOM 731 C CA . VAL A 1 94 ? -19.978 21.216 7.632 1.00 97.12 94 VAL A CA 1
ATOM 732 C C . VAL A 1 94 ? -19.721 20.593 6.266 1.00 97.12 94 VAL A C 1
ATOM 734 O O . VAL A 1 94 ? -18.834 19.752 6.127 1.00 97.12 94 VAL A O 1
ATOM 737 N N . VAL A 1 95 ? -20.513 20.988 5.271 1.00 96.56 95 VAL A N 1
ATOM 738 C CA . VAL A 1 95 ? -20.415 20.487 3.896 1.00 96.56 95 VAL A CA 1
ATOM 739 C C . VAL A 1 95 ? -19.659 21.502 3.044 1.00 96.56 95 VAL A C 1
ATOM 741 O O . VAL A 1 95 ? -19.915 22.702 3.127 1.00 96.56 95 VAL A O 1
ATOM 744 N N . TYR A 1 96 ? -18.725 21.005 2.234 1.00 96.31 96 TYR A N 1
ATOM 745 C CA . TYR A 1 96 ? -17.969 21.791 1.263 1.00 96.31 96 TYR A CA 1
ATOM 746 C C . TYR A 1 96 ? -18.295 21.273 -0.135 1.00 96.31 96 TYR A C 1
ATOM 748 O O . TYR A 1 96 ? -17.724 20.275 -0.577 1.00 96.31 96 TYR A O 1
ATOM 756 N N . ASP A 1 97 ? -19.228 21.938 -0.811 1.00 96.19 97 ASP A N 1
ATOM 757 C CA . ASP A 1 97 ? -19.617 21.590 -2.175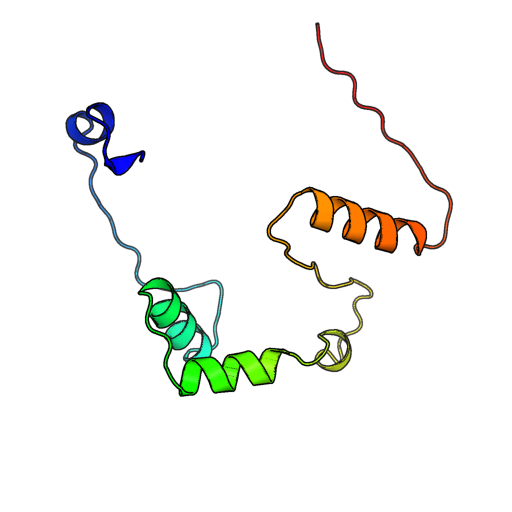 1.00 96.19 97 ASP A CA 1
ATOM 758 C C . ASP A 1 97 ? -18.588 22.125 -3.179 1.00 96.19 97 ASP A C 1
ATOM 760 O O . ASP A 1 97 ? -18.205 23.298 -3.145 1.00 96.19 97 ASP A O 1
ATOM 764 N N . ALA A 1 98 ? -18.119 21.252 -4.070 1.00 95.81 98 ALA A N 1
ATOM 765 C CA . ALA A 1 98 ? -17.205 21.635 -5.140 1.00 95.81 98 ALA A CA 1
ATOM 766 C C . ALA A 1 98 ? -17.955 22.355 -6.275 1.00 95.81 98 ALA A C 1
ATOM 768 O O . ALA A 1 98 ? -19.092 22.008 -6.596 1.00 95.81 98 ALA A O 1
ATOM 769 N N . ILE A 1 99 ? -17.298 23.335 -6.906 1.00 95.19 99 ILE A N 1
ATOM 770 C CA . ILE A 1 99 ? -17.745 23.952 -8.160 1.00 95.19 99 ILE A CA 1
ATOM 771 C C . ILE A 1 99 ? -16.759 23.525 -9.241 1.00 95.19 99 ILE A C 1
ATOM 773 O O . ILE A 1 99 ? -15.631 24.021 -9.286 1.00 95.19 99 ILE A O 1
ATOM 777 N N . ASP A 1 100 ? -17.188 22.610 -10.102 1.00 92.94 100 ASP A N 1
ATOM 778 C CA . ASP A 1 100 ? -16.430 22.254 -11.295 1.00 92.94 100 ASP A CA 1
ATOM 779 C C . ASP A 1 100 ? -16.646 23.348 -12.358 1.00 92.94 100 ASP A C 1
ATOM 781 O O . ASP A 1 100 ? -17.758 23.856 -12.530 1.00 92.94 100 ASP A O 1
ATOM 785 N N . GLY A 1 101 ? -15.566 23.779 -13.018 1.00 84.50 101 GLY A N 1
ATOM 786 C CA . GLY A 1 101 ? -15.617 24.808 -14.064 1.00 84.50 101 GLY A CA 1
ATOM 787 C C . GLY A 1 101 ? -16.405 24.364 -15.310 1.00 84.50 101 GLY A C 1
ATOM 788 O O . GLY A 1 101 ? -16.723 23.180 -15.428 1.00 84.50 101 GLY A O 1
ATOM 789 N N . PRO A 1 102 ? -16.731 25.301 -16.224 1.00 66.75 102 PRO A N 1
ATOM 790 C CA . PRO A 1 102 ? -17.480 25.000 -17.446 1.00 66.75 102 PRO A CA 1
ATOM 791 C C . PRO A 1 102 ? -16.765 24.011 -18.374 1.00 66.75 102 PRO A C 1
ATOM 793 O O . PRO A 1 102 ? -15.511 24.005 -18.396 1.00 66.75 102 PRO A O 1
#

Secondary structure (DSSP, 8-state):
-GGGSHHHHHTTPPP-------S---HHHHHHHHHHHTT---HHHHHHHHHTTS-HHHH-S---SPPPPPP-SSHHHHHHHHHHHHHTSSS-----------

Foldseek 3Di:
DCCPDPVNVVVVDDDDDDDDDDPDPDPLVVVLVVCVVVVHDDPSNVVVVVVVPPPPVVVDPDPPVDDDDDDDPDPVVVVVVVVVVVVPDDDDDDDDDDDDDD

Organism: NCBI:txid1712513

pLDDT: mean 89.6, std 11.65, range [50.75, 98.25]